Protein AF-A0A7J7U328-F1 (afdb_monomer)

InterPro domains:
  IPR001452 SH3 domain [PF14604] (1-50)
  IPR001452 SH3 domain [PR00452] (10-25)
  IPR001452 SH3 domain [PR00452] (27-36)
  IPR001452 SH3 domain [PR00452] (40-52)
  IPR001452 SH3 domain [PS50002] (1-52)
  IPR001452 SH3 domain [SM00326] (1-52)
  IPR036028 SH3-like domain superfamil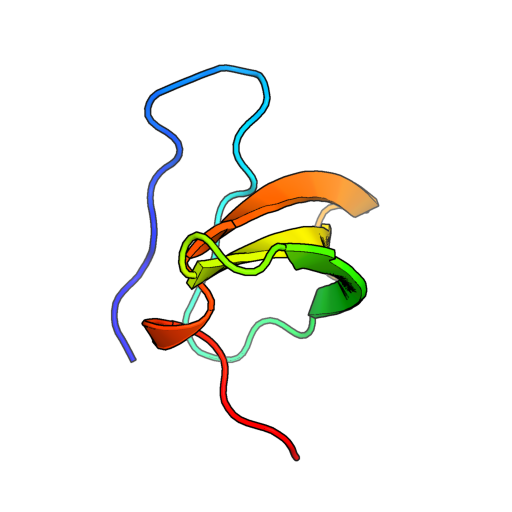y [SSF50044] (1-52)
  IPR050384 Endophilin/SH3RF [PTHR14167] (1-52)

Solvent-accessible surface area (backbone atoms only — not comparable to full-atom values): 3209 Å² total; per-residue (Å²): 113,75,66,43,76,52,89,50,91,61,32,37,69,42,49,67,89,63,56,62,52,76,77,44,78,48,96,89,50,41,24,33,29,32,31,68,85,77,70,46,63,22,37,36,59,44,89,76,59,75,91,129

Secondary structure (DSSP, 8-state):
-PPBPPSSTTBPPB-TT--EEEEEE-TTSEEEEEETTT--EEEEEGGG----

Mean predicted aligned error: 4.21 Å

Radius of gyration: 9.72 Å; Cα contacts (8 Å, |Δi|>4): 98; chains: 1; bounding box: 21×21×22 Å

pLDDT: mean 86.5, std 8.09, range [55.12, 94.06]

Foldseek 3Di:
DDWDDDPDPQADTDDVPWDWAFPDADPVQKTWTATPVVRDTHIDGNVRDDDD

Structure (mmCIF, N/CA/C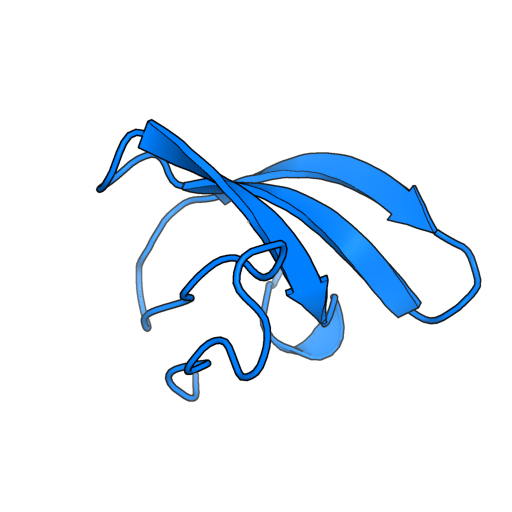/O backbone):
data_AF-A0A7J7U328-F1
#
_entry.id   AF-A0A7J7U328-F1
#
loop_
_atom_site.group_PDB
_atom_site.id
_atom_site.type_symbol
_atom_site.label_atom_id
_atom_site.label_alt_id
_atom_site.labe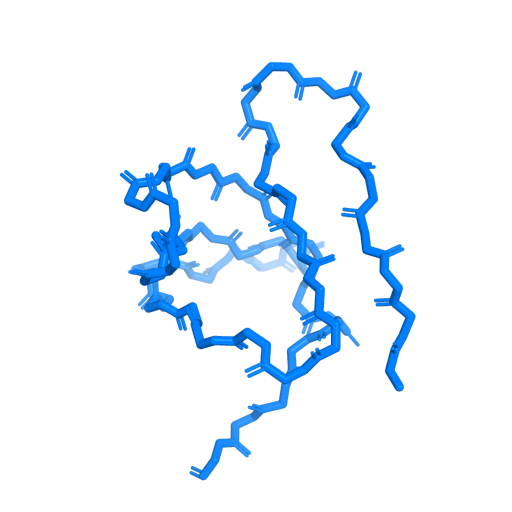l_comp_id
_atom_site.label_asym_id
_atom_site.label_entity_id
_atom_site.label_seq_id
_atom_site.pdbx_PDB_ins_code
_atom_site.Cartn_x
_atom_site.Cartn_y
_atom_site.Cartn_z
_atom_site.occupancy
_atom_site.B_iso_or_equiv
_atom_site.auth_seq_id
_atom_site.auth_comp_id
_atom_site.auth_asym_id
_atom_site.auth_atom_id
_atom_site.pdbx_PDB_model_num
ATOM 1 N N . MET A 1 1 ? -1.557 -16.966 -1.977 1.00 55.12 1 MET A N 1
ATOM 2 C CA . MET A 1 1 ? -0.798 -15.699 -1.906 1.00 55.12 1 MET A CA 1
ATOM 3 C C . MET A 1 1 ? -0.276 -15.539 -0.488 1.00 55.12 1 MET A C 1
ATOM 5 O O . MET A 1 1 ? -1.013 -15.731 0.462 1.00 55.12 1 MET A O 1
ATOM 9 N N . TYR A 1 2 ? 1.013 -15.268 -0.323 1.00 58.78 2 TYR A N 1
ATOM 10 C CA . TYR A 1 2 ? 1.650 -15.249 0.996 1.00 58.78 2 TYR A CA 1
ATOM 11 C C . TYR A 1 2 ? 1.196 -14.043 1.839 1.00 58.78 2 TYR A C 1
ATOM 13 O O . TYR A 1 2 ? 0.918 -12.975 1.301 1.00 58.78 2 TYR A O 1
ATOM 21 N N . GLN A 1 3 ? 1.123 -14.212 3.165 1.00 74.19 3 GLN A N 1
ATOM 22 C CA . GLN A 1 3 ? 0.900 -13.099 4.094 1.00 74.19 3 GLN A CA 1
ATOM 23 C C . GLN A 1 3 ? 2.180 -12.264 4.187 1.00 74.19 3 GLN A C 1
ATOM 25 O O . GLN A 1 3 ? 3.243 -12.806 4.492 1.00 74.19 3 GLN A O 1
ATOM 30 N N . TYR A 1 4 ? 2.076 -10.960 3.950 1.00 82.00 4 TYR A N 1
ATOM 31 C CA . TYR A 1 4 ? 3.174 -10.025 4.153 1.00 82.00 4 TYR A CA 1
ATOM 32 C C . TYR A 1 4 ? 3.083 -9.446 5.563 1.00 82.00 4 TYR A C 1
ATOM 34 O O . TYR A 1 4 ? 2.101 -8.779 5.903 1.00 82.00 4 TYR A O 1
ATOM 42 N N . ARG A 1 5 ? 4.096 -9.717 6.391 1.00 84.12 5 ARG A N 1
ATOM 43 C CA . ARG A 1 5 ? 4.225 -9.096 7.711 1.00 84.12 5 ARG A CA 1
ATOM 44 C C . ARG A 1 5 ? 5.122 -7.865 7.590 1.00 84.12 5 ARG A C 1
ATOM 46 O O . ARG A 1 5 ? 6.249 -8.029 7.128 1.00 84.12 5 ARG A O 1
ATOM 53 N N . PRO A 1 6 ? 4.649 -6.685 8.014 1.00 84.88 6 PRO A N 1
ATOM 54 C CA . PRO A 1 6 ? 5.447 -5.474 7.961 1.00 84.88 6 PRO A CA 1
ATOM 55 C C . PRO A 1 6 ? 6.659 -5.619 8.883 1.00 84.88 6 PRO A C 1
ATOM 57 O O . PRO A 1 6 ? 6.528 -6.073 10.023 1.00 84.88 6 PRO A O 1
ATOM 60 N N . GLN A 1 7 ? 7.836 -5.277 8.371 1.00 84.62 7 GLN A N 1
ATOM 61 C CA . GLN A 1 7 ? 9.083 -5.239 9.137 1.00 84.62 7 GLN A CA 1
ATOM 62 C C . GLN A 1 7 ? 9.336 -3.854 9.737 1.00 84.62 7 GLN A C 1
ATOM 64 O O . GLN A 1 7 ? 9.961 -3.752 10.790 1.00 84.62 7 GLN A O 1
ATOM 69 N N . ASN A 1 8 ? 8.807 -2.812 9.095 1.00 85.31 8 ASN A N 1
ATOM 70 C CA . ASN A 1 8 ? 8.873 -1.422 9.536 1.00 85.31 8 ASN A CA 1
ATOM 71 C C . ASN A 1 8 ? 7.466 -0.884 9.832 1.00 85.31 8 ASN A C 1
ATOM 73 O O . ASN A 1 8 ? 6.479 -1.395 9.304 1.00 85.31 8 ASN A O 1
ATOM 77 N N . GLU A 1 9 ? 7.357 0.157 10.661 1.00 82.81 9 GLU A N 1
ATOM 78 C CA . GLU A 1 9 ? 6.059 0.771 10.999 1.00 82.81 9 GLU A CA 1
ATOM 79 C C . GLU A 1 9 ? 5.371 1.422 9.787 1.00 82.81 9 GLU A C 1
ATOM 81 O O . GLU A 1 9 ? 4.146 1.531 9.761 1.00 82.81 9 GLU A O 1
ATOM 86 N N . ASP A 1 10 ? 6.154 1.792 8.772 1.00 87.44 10 ASP A N 1
ATOM 87 C CA . ASP A 1 10 ? 5.682 2.373 7.512 1.00 87.44 10 ASP A CA 1
ATOM 88 C C . ASP A 1 10 ? 5.160 1.325 6.513 1.00 87.44 10 ASP A C 1
ATOM 90 O O . ASP A 1 10 ? 4.576 1.677 5.484 1.00 87.44 10 ASP A O 1
ATOM 94 N N . GLU A 1 11 ? 5.366 0.033 6.785 1.00 91.88 11 GLU A N 1
ATOM 95 C CA . GLU A 1 11 ? 4.945 -1.047 5.899 1.00 91.88 11 GLU A CA 1
ATOM 96 C C . GLU A 1 11 ? 3.508 -1.503 6.181 1.00 91.88 11 GLU A C 1
ATOM 98 O O . GLU A 1 11 ? 3.048 -1.620 7.322 1.00 91.88 11 GLU A O 1
ATOM 103 N N . LEU A 1 12 ? 2.786 -1.828 5.112 1.00 91.00 12 LEU A N 1
ATOM 104 C CA . LEU A 1 12 ? 1.415 -2.303 5.176 1.00 91.00 12 LEU A CA 1
ATOM 105 C C . LEU A 1 12 ? 1.367 -3.830 5.264 1.00 91.00 12 LEU A C 1
ATOM 107 O O . LEU A 1 12 ? 1.870 -4.535 4.393 1.00 91.00 12 LEU A O 1
ATOM 111 N N . GLU A 1 13 ? 0.678 -4.355 6.278 1.00 90.00 13 GLU A N 1
ATOM 112 C CA . GLU A 1 13 ? 0.375 -5.788 6.363 1.00 90.00 13 GLU A CA 1
ATOM 113 C C . GLU A 1 13 ? -0.536 -6.225 5.203 1.00 90.00 13 GLU A C 1
ATOM 115 O O . GLU A 1 13 ? -1.638 -5.690 5.042 1.00 90.00 13 GLU A O 1
ATOM 120 N N . LEU A 1 14 ? -0.115 -7.247 4.448 1.00 88.06 14 LEU A N 1
ATOM 121 C CA . LEU A 1 14 ? -0.941 -7.886 3.418 1.00 88.06 14 LEU A CA 1
ATOM 122 C C . LEU A 1 14 ? -1.379 -9.275 3.867 1.00 88.06 14 LEU A C 1
ATOM 124 O O . LEU A 1 14 ? -0.588 -10.064 4.389 1.00 88.06 14 LEU A O 1
ATOM 128 N N . ARG A 1 15 ? -2.639 -9.611 3.597 1.00 85.25 15 ARG A N 1
ATOM 129 C CA . ARG A 1 15 ? -3.178 -10.957 3.806 1.00 85.25 15 ARG A CA 1
ATOM 130 C C . ARG A 1 15 ? -3.795 -11.482 2.523 1.00 85.25 15 ARG A C 1
ATOM 132 O O . ARG A 1 15 ? -4.308 -10.720 1.710 1.00 85.25 15 ARG A O 1
ATOM 139 N N . GLU A 1 16 ? -3.759 -12.799 2.356 1.00 83.06 16 GLU A N 1
ATOM 140 C CA . GLU A 1 16 ? -4.453 -13.454 1.250 1.00 83.06 16 GLU A CA 1
ATOM 141 C C . GLU A 1 16 ? -5.940 -13.076 1.261 1.00 83.06 16 GLU A C 1
ATOM 143 O O . GLU A 1 16 ? -6.614 -13.231 2.280 1.00 83.06 16 GLU A O 1
ATOM 148 N N . GLY A 1 17 ? -6.432 -12.560 0.133 1.00 81.81 17 GLY A N 1
ATOM 149 C CA . GLY A 1 17 ? -7.817 -12.114 -0.021 1.00 81.81 17 GLY A CA 1
ATOM 150 C C . GLY A 1 17 ? -8.109 -10.692 0.472 1.00 81.81 17 GLY A C 1
ATOM 151 O O . GLY A 1 17 ? -9.224 -10.213 0.254 1.00 81.81 17 GLY A O 1
ATOM 152 N N . ASP A 1 18 ? -7.144 -9.988 1.080 1.00 85.69 18 ASP A N 1
ATOM 153 C CA . ASP A 1 18 ? -7.318 -8.570 1.404 1.00 85.69 18 ASP A CA 1
ATOM 154 C C . ASP A 1 18 ? -7.324 -7.723 0.124 1.00 85.69 18 ASP A C 1
ATOM 156 O O . ASP A 1 18 ? -6.561 -7.948 -0.816 1.00 85.69 18 ASP A O 1
ATOM 160 N N . ARG A 1 19 ? -8.181 -6.697 0.112 1.00 88.56 19 ARG A N 1
ATOM 161 C CA . ARG A 1 19 ? -8.162 -5.651 -0.913 1.00 88.56 19 ARG A CA 1
ATOM 162 C C . ARG A 1 19 ? -7.353 -4.466 -0.421 1.00 88.56 19 ARG A C 1
ATOM 164 O O . ARG A 1 19 ? -7.605 -3.947 0.671 1.00 88.56 19 ARG A O 1
ATOM 171 N N . VAL A 1 20 ? -6.433 -4.020 -1.261 1.00 90.31 20 VAL A N 1
ATOM 172 C CA . VAL A 1 20 ? -5.599 -2.849 -1.013 1.00 90.31 20 VAL A CA 1
ATOM 173 C C . VAL A 1 20 ? -5.796 -1.870 -2.157 1.00 90.31 20 VAL A C 1
ATOM 175 O O . VAL A 1 20 ? -5.692 -2.251 -3.320 1.00 90.31 20 VAL A O 1
ATOM 178 N N . ASP A 1 21 ? -6.108 -0.621 -1.826 1.00 92.25 21 ASP A N 1
ATOM 179 C CA . ASP A 1 21 ? -6.152 0.456 -2.809 1.00 92.25 21 ASP A CA 1
ATOM 180 C C . ASP A 1 21 ? -4.732 0.983 -3.012 1.00 92.25 21 ASP A C 1
ATOM 182 O O . ASP A 1 21 ? -4.159 1.603 -2.115 1.00 92.25 21 ASP A O 1
ATOM 186 N N . VAL A 1 22 ? -4.158 0.714 -4.184 1.00 91.50 22 VAL A N 1
ATOM 187 C CA . VAL A 1 22 ? -2.847 1.241 -4.580 1.00 91.50 22 VAL A CA 1
ATOM 188 C C . VAL A 1 22 ? -2.997 2.729 -4.896 1.00 91.50 22 VAL A C 1
ATOM 190 O O . VAL A 1 22 ? -3.736 3.104 -5.803 1.00 91.50 22 VAL A O 1
ATOM 193 N N . MET A 1 23 ? -2.290 3.576 -4.153 1.00 91.69 23 MET A N 1
ATOM 194 C CA . MET A 1 23 ? -2.234 5.022 -4.379 1.00 91.69 23 MET A CA 1
ATOM 195 C C . MET A 1 23 ? -1.018 5.422 -5.216 1.00 91.69 23 MET A C 1
ATOM 197 O O . MET A 1 23 ? -1.109 6.333 -6.034 1.00 91.69 23 MET A O 1
ATOM 201 N N . GLN A 1 24 ? 0.122 4.755 -5.014 1.00 93.56 24 GLN A N 1
ATOM 202 C CA . GLN A 1 24 ? 1.366 5.039 -5.726 1.00 93.56 24 GLN A CA 1
ATOM 203 C C . GLN A 1 24 ? 2.111 3.739 -6.024 1.00 93.56 24 GLN A C 1
ATOM 205 O O . GLN A 1 24 ? 2.115 2.820 -5.211 1.00 93.56 24 GLN A O 1
ATOM 210 N N . GLN A 1 25 ? 2.735 3.666 -7.196 1.00 92.19 25 GLN A N 1
ATOM 211 C CA . GLN A 1 25 ? 3.640 2.587 -7.583 1.00 92.19 25 GLN A CA 1
ATOM 212 C C . GLN A 1 25 ? 5.012 3.218 -7.786 1.00 92.19 25 GLN A C 1
ATOM 214 O O . GLN A 1 25 ? 5.134 4.147 -8.584 1.00 92.19 25 GLN A O 1
ATOM 219 N N . CYS A 1 26 ? 6.005 2.761 -7.035 1.00 89.12 26 CYS A N 1
ATOM 220 C CA . CYS A 1 26 ? 7.386 3.184 -7.196 1.00 89.12 26 CYS A CA 1
ATOM 221 C C . CYS A 1 26 ? 8.110 2.229 -8.159 1.00 89.12 26 CYS A C 1
ATOM 223 O O . CYS A 1 26 ? 7.806 1.035 -8.226 1.00 89.12 26 CYS A O 1
ATOM 225 N N . ASP A 1 27 ? 9.087 2.751 -8.903 1.00 90.00 27 ASP A N 1
ATOM 226 C CA . ASP A 1 27 ? 9.872 1.975 -9.878 1.00 90.00 27 ASP A CA 1
ATOM 227 C C . ASP A 1 27 ? 10.816 0.943 -9.227 1.00 90.00 27 ASP A C 1
ATOM 229 O O . ASP A 1 27 ? 11.375 0.082 -9.904 1.00 90.00 27 ASP A O 1
ATOM 233 N N . ASP A 1 28 ? 10.983 0.998 -7.905 1.00 89.12 28 ASP A N 1
ATOM 234 C CA . ASP A 1 28 ? 11.750 0.043 -7.097 1.00 89.12 28 ASP A CA 1
ATOM 235 C C . ASP A 1 28 ? 10.971 -1.251 -6.770 1.00 89.12 28 ASP A C 1
ATOM 237 O O . ASP A 1 28 ? 11.498 -2.144 -6.103 1.00 89.12 28 ASP A O 1
ATOM 241 N N . GLY A 1 29 ? 9.723 -1.364 -7.241 1.00 89.88 29 GLY A N 1
ATOM 242 C CA . GLY A 1 29 ? 8.842 -2.510 -7.008 1.00 89.88 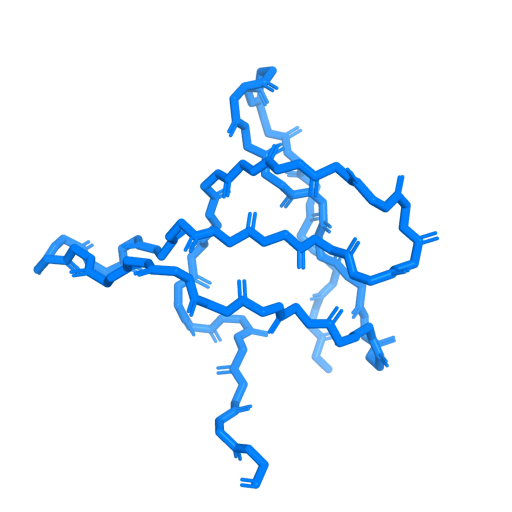29 GLY A CA 1
ATOM 243 C C . GLY A 1 29 ? 7.990 -2.412 -5.738 1.00 89.88 29 GLY A C 1
ATOM 244 O O . GLY A 1 29 ? 7.257 -3.360 -5.428 1.00 89.88 29 GLY A O 1
ATOM 245 N N . TRP A 1 30 ? 8.049 -1.289 -5.017 1.00 91.38 30 TRP A N 1
ATOM 246 C CA . TRP A 1 30 ? 7.221 -1.023 -3.842 1.00 91.38 30 TRP A CA 1
ATOM 247 C C . TRP A 1 30 ? 6.017 -0.163 -4.174 1.00 91.38 30 TRP A C 1
ATOM 249 O O . TRP A 1 30 ? 6.091 0.831 -4.892 1.00 91.38 30 TRP A O 1
ATOM 259 N N . PHE A 1 31 ? 4.866 -0.564 -3.653 1.00 92.75 31 PHE A N 1
ATOM 260 C CA . PHE A 1 31 ? 3.605 0.123 -3.858 1.00 92.75 31 PHE A CA 1
ATOM 261 C C . PHE A 1 31 ? 3.175 0.752 -2.537 1.00 92.75 31 PHE A C 1
ATOM 263 O O . PHE A 1 31 ? 3.351 0.177 -1.466 1.00 92.75 31 PHE A O 1
ATOM 270 N N . VAL A 1 32 ? 2.596 1.942 -2.612 1.00 93.12 32 VAL A N 1
ATOM 271 C CA . VAL A 1 32 ? 1.974 2.623 -1.479 1.00 93.12 32 VAL A CA 1
ATOM 272 C C . VAL A 1 32 ? 0.477 2.476 -1.624 1.00 93.12 32 VAL A C 1
ATOM 274 O O . VAL A 1 32 ? -0.085 2.776 -2.680 1.00 93.12 32 VAL A O 1
ATOM 277 N N . GLY A 1 33 ? -0.193 2.054 -0.561 1.00 93.19 33 GLY A N 1
ATOM 278 C CA . GLY A 1 33 ? -1.637 1.907 -0.593 1.00 93.19 33 GLY A CA 1
ATOM 279 C C . GLY A 1 33 ? -2.276 1.837 0.777 1.00 93.19 33 GLY A C 1
ATOM 280 O O . GLY A 1 33 ? -1.615 1.954 1.808 1.00 93.19 33 GLY A O 1
ATOM 281 N N . VAL A 1 34 ? -3.593 1.663 0.761 1.00 92.88 34 VAL A N 1
ATOM 282 C CA . VAL A 1 34 ? -4.433 1.548 1.951 1.00 92.88 34 VAL A CA 1
ATOM 283 C C . VAL A 1 34 ? -5.107 0.188 1.977 1.00 92.88 34 VAL A C 1
ATOM 285 O O . VAL A 1 34 ? -5.782 -0.208 1.027 1.00 92.88 34 VAL A O 1
ATOM 288 N N . SER A 1 35 ? -4.958 -0.531 3.087 1.00 91.94 35 SER A N 1
ATOM 289 C CA . SER A 1 35 ? -5.698 -1.769 3.315 1.00 91.94 35 SER A CA 1
ATOM 290 C C . SER A 1 35 ? -7.157 -1.439 3.593 1.00 91.94 35 SER A C 1
ATOM 292 O O . SER A 1 35 ? -7.466 -0.745 4.561 1.00 91.94 35 SER A O 1
ATOM 294 N N . ARG A 1 36 ? -8.088 -1.991 2.809 1.00 89.75 36 ARG A N 1
ATOM 295 C CA . ARG A 1 36 ? -9.522 -1.800 3.074 1.00 89.75 36 ARG A CA 1
ATOM 296 C C . ARG A 1 36 ? -9.995 -2.480 4.351 1.00 89.75 36 ARG A C 1
ATOM 298 O O . ARG A 1 36 ? -10.988 -2.049 4.926 1.00 89.75 36 ARG A O 1
ATOM 305 N N . ARG A 1 37 ? -9.302 -3.531 4.799 1.00 89.12 37 ARG A N 1
ATOM 306 C CA . ARG A 1 37 ? -9.668 -4.281 6.007 1.00 89.12 37 ARG A CA 1
ATOM 307 C C . ARG A 1 37 ? -9.356 -3.495 7.274 1.00 89.12 37 ARG A C 1
ATOM 309 O O . ARG A 1 37 ? -10.174 -3.456 8.186 1.00 89.12 37 ARG A O 1
ATOM 316 N N . THR A 1 38 ? -8.155 -2.928 7.354 1.00 88.19 38 THR A N 1
ATOM 317 C CA . THR A 1 38 ? -7.661 -2.262 8.572 1.00 88.19 38 THR A CA 1
ATOM 318 C C . THR A 1 38 ? -7.697 -0.743 8.478 1.00 88.19 38 THR A C 1
ATOM 320 O O . THR A 1 38 ? -7.465 -0.080 9.484 1.00 88.19 38 THR A O 1
ATOM 323 N N . GLN A 1 39 ? -7.948 -0.199 7.283 1.00 89.81 39 GLN A N 1
ATOM 324 C CA . GLN A 1 39 ? -7.804 1.219 6.945 1.00 89.81 39 GLN A CA 1
ATOM 325 C C . GLN A 1 39 ? -6.417 1.799 7.253 1.00 89.81 39 GLN A C 1
ATOM 327 O O . GLN A 1 39 ? -6.256 3.012 7.360 1.00 89.81 39 GLN A O 1
ATOM 332 N N . LYS A 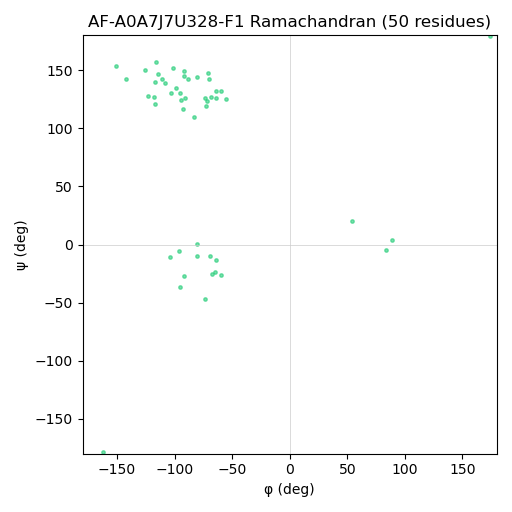1 40 ? -5.398 0.943 7.379 1.00 90.12 40 LYS A N 1
ATOM 333 C CA . LYS A 1 40 ? -4.010 1.384 7.504 1.00 90.12 40 LYS A CA 1
ATOM 334 C C . LYS A 1 40 ? -3.443 1.713 6.134 1.00 90.12 40 LYS A C 1
ATOM 336 O O . LYS A 1 40 ? -3.751 1.023 5.162 1.00 90.12 40 LYS A O 1
ATOM 341 N N . PHE A 1 41 ? -2.604 2.738 6.087 1.00 92.25 41 PHE A N 1
ATOM 342 C CA . PHE A 1 41 ? -1.780 3.054 4.930 1.00 92.25 41 PHE A CA 1
ATOM 343 C C . PHE A 1 41 ? -0.353 2.572 5.178 1.00 92.25 41 PHE A C 1
ATOM 345 O O . PHE A 1 41 ? 0.075 2.489 6.328 1.00 92.25 41 PHE A O 1
ATOM 352 N N . GLY A 1 42 ? 0.361 2.249 4.109 1.00 93.06 42 GLY A N 1
ATOM 353 C CA . GLY A 1 42 ? 1.769 1.889 4.186 1.00 93.06 42 GLY A CA 1
ATOM 354 C C . GLY A 1 42 ? 2.313 1.412 2.849 1.00 93.06 42 GLY A C 1
ATOM 355 O O . GLY A 1 42 ? 1.589 1.353 1.846 1.00 93.06 42 GLY A O 1
ATOM 356 N N . THR A 1 43 ? 3.595 1.075 2.847 1.00 94.06 43 THR A N 1
ATOM 357 C CA . THR A 1 43 ? 4.293 0.520 1.688 1.00 94.06 43 THR A CA 1
ATOM 358 C C . THR A 1 43 ? 4.243 -1.003 1.705 1.00 94.06 43 THR A C 1
ATOM 360 O O . THR A 1 43 ? 4.257 -1.640 2.757 1.00 94.06 43 THR A O 1
ATOM 363 N N . PHE A 1 44 ?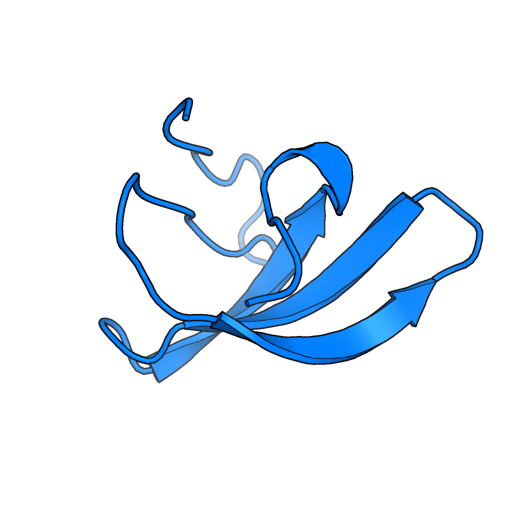 4.154 -1.625 0.540 1.00 91.62 44 PHE A N 1
ATOM 364 C CA . PHE A 1 44 ? 4.182 -3.075 0.419 1.00 91.62 44 PHE A CA 1
ATOM 365 C C . PHE A 1 44 ? 4.762 -3.494 -0.933 1.00 91.62 44 PHE A C 1
ATOM 367 O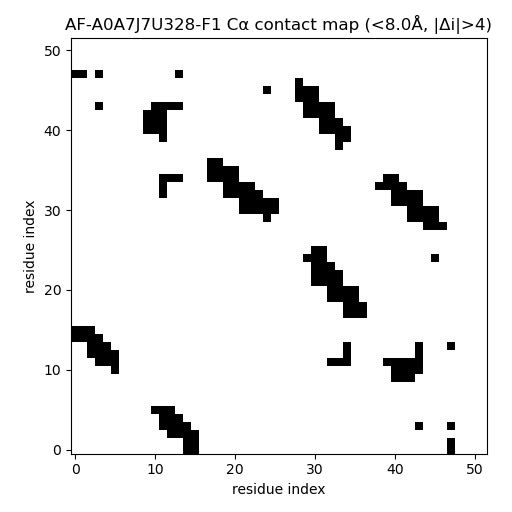 O . PHE A 1 44 ? 4.666 -2.749 -1.909 1.00 91.62 44 PHE A O 1
ATOM 374 N N . PRO A 1 45 ? 5.357 -4.689 -1.029 1.00 91.00 45 PRO A N 1
ATOM 375 C CA . PRO A 1 45 ? 5.915 -5.168 -2.286 1.00 91.00 45 PRO 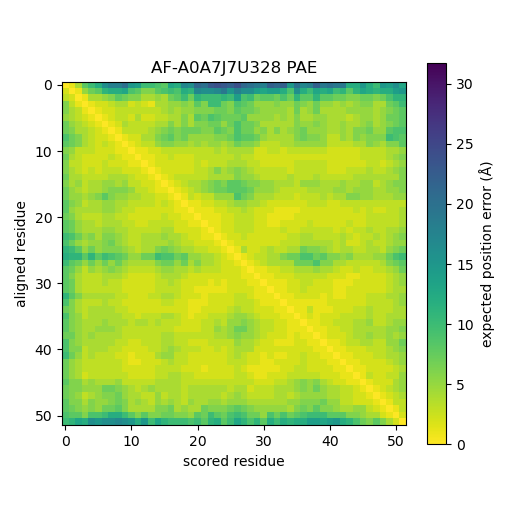A CA 1
ATOM 376 C C . PRO A 1 45 ? 4.808 -5.464 -3.307 1.00 91.00 45 PRO A C 1
ATOM 378 O O . PRO A 1 45 ? 3.907 -6.268 -3.050 1.00 91.00 45 PRO A O 1
ATOM 381 N N . GLY A 1 46 ? 4.915 -4.882 -4.506 1.00 87.50 46 GLY A N 1
ATOM 382 C CA . GLY A 1 46 ? 3.942 -5.063 -5.591 1.00 87.50 46 GLY A CA 1
ATOM 383 C C . GLY A 1 46 ? 3.778 -6.524 -6.035 1.00 87.50 46 GLY A C 1
ATOM 384 O O . GLY A 1 46 ? 2.700 -6.931 -6.449 1.00 87.50 46 GLY A O 1
ATOM 385 N N . ASN A 1 47 ? 4.804 -7.360 -5.841 1.00 86.75 47 ASN A N 1
ATOM 386 C CA . ASN A 1 47 ? 4.766 -8.798 -6.150 1.00 86.75 47 ASN A CA 1
ATOM 387 C C . ASN A 1 47 ? 3.758 -9.608 -5.312 1.00 86.75 47 ASN A C 1
ATOM 389 O O . ASN A 1 47 ? 3.499 -10.769 -5.626 1.00 86.75 47 ASN A O 1
ATOM 393 N N . TYR A 1 48 ? 3.221 -9.037 -4.231 1.00 83.81 48 TYR A N 1
ATOM 394 C CA . TYR A 1 48 ? 2.242 -9.698 -3.361 1.00 83.81 48 TYR A CA 1
ATOM 395 C C . TYR A 1 48 ? 0.794 -9.330 -3.699 1.00 83.81 48 TYR A C 1
ATOM 397 O O . TYR A 1 48 ? -0.127 -9.912 -3.125 1.00 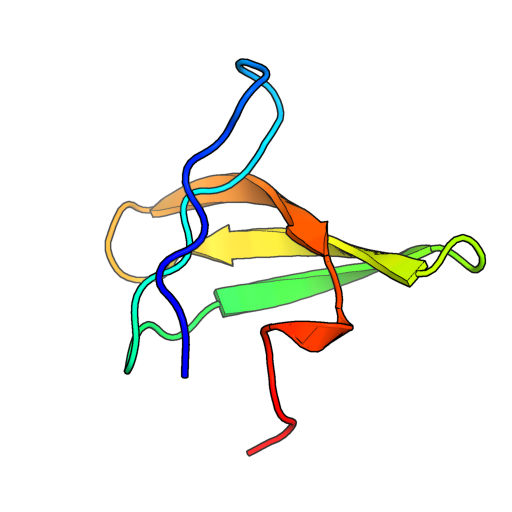83.81 48 TYR A O 1
ATOM 405 N N . VAL A 1 49 ? 0.582 -8.400 -4.632 1.00 82.56 49 VAL A N 1
ATOM 406 C CA . VAL A 1 49 ? -0.742 -8.014 -5.118 1.00 82.56 49 VAL A CA 1
ATOM 407 C C . VAL A 1 49 ? -0.896 -8.405 -6.584 1.00 82.56 49 VAL A C 1
ATOM 409 O O . VAL A 1 49 ? 0.063 -8.393 -7.350 1.00 82.56 49 VAL A O 1
ATOM 412 N N . ALA A 1 50 ? -2.111 -8.769 -6.984 1.00 79.75 50 ALA A N 1
ATOM 413 C CA . ALA A 1 50 ? -2.453 -8.961 -8.387 1.00 79.75 50 ALA A CA 1
ATOM 414 C C . ALA A 1 50 ? -3.534 -7.950 -8.783 1.00 79.75 50 ALA A C 1
ATOM 416 O O . ALA A 1 50 ? -4.445 -7.711 -7.982 1.00 79.75 50 ALA A O 1
ATOM 417 N N . PRO A 1 51 ? -3.458 -7.365 -9.991 1.00 74.50 51 PRO A N 1
ATOM 418 C CA . PRO A 1 51 ? -4.580 -6.619 -10.536 1.00 74.50 51 PRO A CA 1
ATOM 419 C C . PRO A 1 51 ? -5.793 -7.553 -10.647 1.00 74.50 51 PRO A C 1
ATOM 421 O O . PRO A 1 51 ? -5.668 -8.691 -11.107 1.00 74.50 51 PRO A O 1
ATOM 424 N N . VAL A 1 52 ? -6.938 -7.073 -10.163 1.00 64.94 52 VAL A N 1
ATOM 425 C CA . VAL A 1 52 ? -8.252 -7.722 -10.301 1.00 64.94 52 VAL A CA 1
ATOM 426 C C . VAL A 1 52 ? -8.914 -7.364 -11.618 1.00 64.94 52 VAL A C 1
ATOM 428 O O . VAL A 1 52 ? -8.725 -6.214 -12.074 1.00 64.94 52 VAL A O 1
#

Nearest PDB structures (foldseek):
  7nzd-assembly1_AAA  TM=9.812E-01  e=1.347E-04  Homo sapiens
  5ob0-assembly1_A  TM=9.358E-01  e=6.749E-04  Gallus gallus
  2fpf-assembly1_A  TM=9.664E-01  e=1.254E-03  Rattus norvegicus
  4hvu-assembly1_A  TM=9.125E-01  e=6.343E-04  Gallus gallus
  4znx-assembly1_C  TM=9.281E-01  e=9.201E-04  Homo sapiens

Sequence (52 aa):
MYQYRPQNEDELELREGDRVDVMQQCDDGWFVGVSRRTQKFGTFPGNYVAPV

Organism: Rhinolophus ferrumequinum (NCBI:txid59479)